Protein AF-A0AAV1CRD6-F1 (afdb_monomer_lite)

Radius of gyration: 42.44 Å; chains: 1; bounding box: 120×50×73 Å

pLDDT: mean 85.56, std 16.56, range [41.5, 97.88]

InterPro domains:
  IPR005633 Large ribosomal subunit protein uL23, N-terminal [PF03939] (14-65)
  IPR012677 Nucleotide-binding alpha-beta plait domain superfamily [G3DSA:3.30.70.330] (36-128)
  IPR012678 Ribosomal protein uL23/eL15/eS24 core domain superfamily [SSF54189] (73-128)
  IPR013025 Large ribosomal subunit protein uL23-like [PF00276] (74-127)
  IPR013025 Large ribosomal subunit protein uL23-like [PTHR11620] (9-128)

Structure (mmCIF, N/CA/C/O backbone):
data_AF-A0AAV1CRD6-F1
#
_entry.id   AF-A0AAV1CRD6-F1
#
loop_
_atom_site.group_PDB
_atom_site.id
_atom_site.type_symbol
_atom_site.label_atom_id
_atom_site.label_alt_id
_atom_site.label_comp_id
_atom_site.label_asym_id
_atom_site.label_entity_id
_atom_site.label_seq_id
_atom_site.pdbx_PDB_ins_code
_atom_site.Cartn_x
_atom_site.Cartn_y
_atom_site.Cartn_z
_atom_site.occupancy
_atom_site.B_iso_or_equiv
_atom_site.auth_seq_id
_atom_site.auth_comp_id
_atom_site.auth_asym_id
_atom_site.auth_atom_id
_atom_site.pdbx_PDB_model_num
ATOM 1 N N . MET A 1 1 ? -96.958 -8.040 43.466 1.00 48.34 1 MET A N 1
ATOM 2 C CA . MET A 1 1 ? -96.160 -9.265 43.237 1.00 48.34 1 MET A CA 1
ATOM 3 C C . MET A 1 1 ? -94.781 -9.037 43.828 1.00 48.34 1 MET A C 1
ATOM 5 O O . MET A 1 1 ? -94.093 -8.142 43.359 1.00 48.34 1 MET A O 1
ATOM 9 N N . SER A 1 2 ? -94.407 -9.793 44.860 1.00 41.50 2 SER A N 1
ATOM 10 C CA . SER A 1 2 ? -93.069 -9.744 45.471 1.00 41.50 2 SER A CA 1
ATOM 11 C C . SER A 1 2 ? -92.428 -11.131 45.339 1.00 41.50 2 SER A C 1
ATOM 13 O O . SER A 1 2 ? -93.121 -12.113 45.610 1.00 41.50 2 SER A O 1
ATOM 15 N N . PRO A 1 3 ? -91.165 -11.255 44.888 1.00 50.25 3 PRO A N 1
ATOM 16 C CA . PRO A 1 3 ? -90.551 -12.550 44.609 1.00 50.25 3 PRO A CA 1
ATOM 17 C C . PRO A 1 3 ? -90.023 -13.224 45.884 1.00 50.25 3 PRO A C 1
ATOM 19 O O . PRO A 1 3 ? -89.549 -12.566 46.812 1.00 50.25 3 PRO A O 1
ATOM 22 N N . ALA A 1 4 ? -90.108 -14.554 45.910 1.00 50.69 4 ALA A N 1
ATOM 23 C CA . ALA A 1 4 ? -89.629 -15.411 46.989 1.00 50.69 4 ALA A CA 1
ATOM 24 C C . ALA A 1 4 ? -88.092 -15.395 47.103 1.00 50.69 4 ALA A C 1
ATOM 26 O O . ALA A 1 4 ? -87.378 -15.423 46.099 1.00 50.69 4 ALA A O 1
ATOM 27 N N . LYS A 1 5 ? -87.585 -15.371 48.343 1.00 47.22 5 LYS A N 1
ATOM 28 C CA . LYS A 1 5 ? -86.158 -15.525 48.665 1.00 47.22 5 LYS A CA 1
ATOM 29 C C . LYS A 1 5 ? -85.729 -16.980 48.458 1.00 47.22 5 LYS A C 1
ATOM 31 O O . LYS A 1 5 ? -86.367 -17.890 48.974 1.00 47.22 5 LYS A O 1
ATOM 36 N N . VAL A 1 6 ? -84.632 -17.175 47.731 1.00 44.00 6 VAL A N 1
ATOM 37 C CA . VAL A 1 6 ? -83.962 -18.469 47.551 1.00 44.00 6 VAL A CA 1
ATOM 38 C C . VAL A 1 6 ? -82.859 -18.583 48.605 1.00 44.00 6 VAL A C 1
ATOM 40 O O . VAL A 1 6 ? -81.928 -17.777 48.607 1.00 44.00 6 VAL A O 1
ATOM 43 N N . ASP A 1 7 ? -82.969 -19.564 49.500 1.00 41.97 7 ASP A N 1
ATOM 44 C CA . ASP A 1 7 ? -81.975 -19.847 50.539 1.00 41.97 7 ASP A CA 1
ATOM 45 C C . ASP A 1 7 ? -80.698 -20.464 49.953 1.00 41.97 7 ASP A C 1
ATOM 47 O O . ASP A 1 7 ? -80.716 -21.469 49.240 1.00 41.97 7 ASP A O 1
ATOM 51 N N . SER A 1 8 ? -79.556 -19.861 50.280 1.00 48.97 8 SER A N 1
ATOM 52 C CA . SER A 1 8 ? -78.243 -20.215 49.747 1.00 48.97 8 SER A CA 1
ATOM 53 C C . SER A 1 8 ? -77.295 -20.729 50.836 1.00 48.97 8 SER A C 1
ATOM 55 O O . SER A 1 8 ? -76.445 -19.976 51.304 1.00 48.97 8 SER A O 1
ATOM 57 N N . THR A 1 9 ? -77.364 -22.008 51.220 1.00 50.22 9 THR A N 1
ATOM 58 C CA . THR A 1 9 ? -76.342 -22.623 52.103 1.00 50.22 9 THR A CA 1
ATOM 59 C C . THR A 1 9 ? -76.131 -24.127 51.854 1.00 50.22 9 THR A C 1
ATOM 61 O O . THR A 1 9 ? -76.358 -24.968 52.718 1.00 50.22 9 THR A O 1
ATOM 64 N N . LYS A 1 10 ? -75.589 -24.507 50.686 1.00 51.66 10 LYS A N 1
ATOM 65 C CA . LYS A 1 10 ? -75.014 -25.855 50.478 1.00 51.66 10 LYS A CA 1
ATOM 66 C C . LYS A 1 10 ? -73.499 -25.818 50.750 1.00 51.66 10 LYS A C 1
ATOM 68 O O . LYS A 1 10 ? -72.742 -25.253 49.958 1.00 51.66 10 LYS A O 1
ATOM 73 N N . LYS A 1 11 ? -73.046 -26.374 51.886 1.00 56.00 11 LYS A N 1
ATOM 74 C CA . LYS A 1 11 ? -71.610 -26.556 52.201 1.00 56.00 11 LYS A CA 1
ATOM 75 C C . LYS A 1 11 ? -70.965 -27.442 51.124 1.00 56.00 11 LYS A C 1
ATOM 77 O O .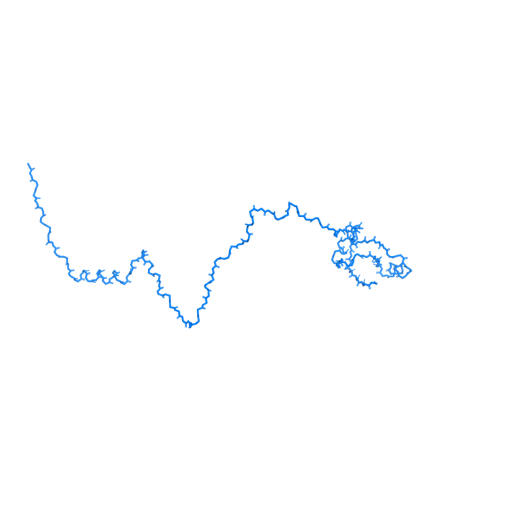 LYS A 1 11 ? -71.493 -28.498 50.800 1.00 56.00 11 LYS A O 1
ATOM 82 N N . ARG A 1 12 ? -69.844 -26.992 50.552 1.00 63.00 12 ARG A N 1
ATOM 83 C CA . ARG A 1 12 ? -69.087 -27.717 49.514 1.00 63.00 12 ARG A CA 1
ATOM 84 C C . ARG A 1 12 ? -68.351 -28.914 50.132 1.00 63.00 12 ARG A C 1
ATOM 86 O O . ARG A 1 12 ? -67.829 -28.788 51.237 1.00 63.00 12 ARG A O 1
ATOM 93 N N . ASP A 1 13 ? -68.276 -30.037 49.414 1.00 75.56 13 ASP A N 1
ATOM 94 C CA . ASP A 1 13 ? -67.646 -31.266 49.914 1.00 75.56 13 ASP A CA 1
ATOM 95 C C . ASP A 1 13 ? -66.161 -31.061 50.275 1.00 75.56 13 ASP A C 1
ATOM 97 O O . ASP A 1 13 ? -65.371 -30.610 49.431 1.00 75.56 13 ASP A O 1
ATOM 101 N N . PRO A 1 14 ? -65.727 -31.443 51.492 1.00 75.44 14 PRO A N 1
ATOM 102 C CA . PRO A 1 14 ? -64.379 -31.159 51.988 1.00 75.44 14 PRO A CA 1
ATOM 103 C C . PRO A 1 14 ? -63.287 -31.861 51.169 1.00 75.44 14 PRO A C 1
ATOM 105 O O . PRO A 1 14 ? -62.212 -31.301 50.960 1.00 75.44 14 PRO A O 1
ATOM 108 N N . LYS A 1 15 ? -63.577 -33.049 50.622 1.00 80.06 15 LYS A N 1
ATOM 109 C CA . LYS A 1 15 ? -62.653 -33.802 49.760 1.00 80.06 15 LYS A CA 1
ATOM 110 C C . LYS A 1 15 ? -62.404 -33.093 48.425 1.00 80.06 15 LYS A C 1
ATOM 112 O O . LYS A 1 15 ? -61.259 -32.948 48.005 1.00 80.06 15 LYS A O 1
ATOM 117 N N . SER A 1 16 ? -63.463 -32.560 47.808 1.00 78.19 16 SER A N 1
ATOM 118 C CA . SER A 1 16 ? -63.352 -31.737 46.596 1.00 78.19 16 SER A CA 1
ATO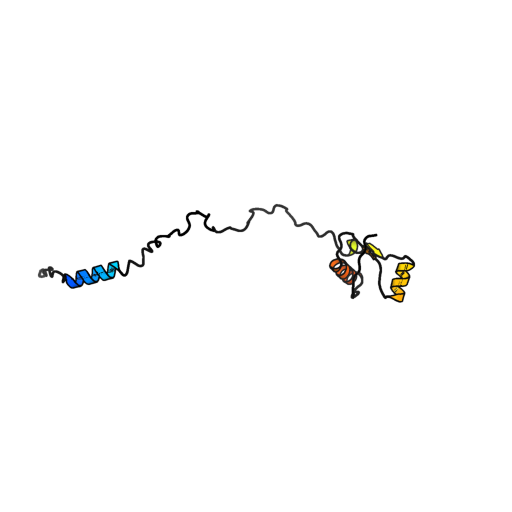M 119 C C . SER A 1 16 ? -62.514 -30.485 46.853 1.00 78.19 16 SER A C 1
ATOM 121 O O . SER A 1 16 ? -61.729 -30.073 45.998 1.00 78.19 16 SER A O 1
ATOM 123 N N . GLN A 1 17 ? -62.672 -29.881 48.029 1.00 78.12 17 GLN A N 1
ATOM 124 C CA . GLN A 1 17 ? -61.933 -28.688 48.411 1.00 78.12 17 GLN A CA 1
ATOM 125 C C . GLN A 1 17 ? -60.447 -28.988 48.662 1.00 78.12 17 GLN A C 1
ATOM 127 O O . GLN A 1 17 ? -59.606 -28.224 48.192 1.00 78.12 17 GLN A O 1
ATOM 132 N N . ALA A 1 18 ? -60.125 -30.122 49.293 1.00 79.50 18 ALA A N 1
ATOM 133 C CA . ALA A 1 18 ? -58.755 -30.588 49.522 1.00 79.50 18 ALA A CA 1
ATOM 134 C C . ALA A 1 18 ? -58.013 -30.947 48.220 1.00 79.50 18 ALA A C 1
ATOM 136 O O . ALA A 1 18 ? -56.851 -30.590 48.032 1.00 79.50 18 ALA A O 1
ATOM 137 N N . GLU A 1 19 ? -58.680 -31.609 47.274 1.00 81.94 19 GLU A N 1
ATOM 138 C CA . GLU A 1 19 ? -58.073 -31.918 45.974 1.00 81.94 19 GLU A CA 1
ATOM 139 C C . GLU A 1 19 ? -57.844 -30.657 45.131 1.00 81.94 19 GLU A C 1
ATOM 141 O O . GLU A 1 19 ? -56.835 -30.549 44.429 1.00 81.94 19 GLU A O 1
ATOM 146 N N . LYS A 1 20 ? -58.750 -29.674 45.220 1.00 75.25 20 LYS A N 1
ATOM 147 C CA . LYS A 1 20 ? -58.600 -28.371 44.556 1.00 75.25 20 LYS A CA 1
ATOM 148 C C . LYS A 1 20 ? -57.440 -27.566 45.142 1.00 75.25 20 LYS A C 1
ATOM 150 O O . LYS A 1 20 ? -56.669 -26.991 44.374 1.00 75.25 20 LYS A O 1
ATOM 155 N N . THR A 1 21 ? -57.260 -27.557 46.464 1.00 74.31 21 THR A N 1
ATOM 156 C CA . THR A 1 21 ? -56.118 -26.883 47.105 1.00 74.31 21 THR A CA 1
ATOM 157 C C . THR A 1 21 ? -54.796 -27.595 46.822 1.00 74.31 21 THR A C 1
ATOM 159 O O . THR A 1 21 ? -53.819 -26.930 46.484 1.00 74.31 21 THR A O 1
ATOM 162 N N . ALA A 1 22 ? -54.754 -28.932 46.852 1.00 77.38 22 ALA A N 1
ATOM 163 C CA . ALA A 1 22 ? -53.555 -29.701 46.509 1.00 77.38 22 ALA A CA 1
ATOM 164 C C . ALA A 1 22 ? -53.115 -29.476 45.053 1.00 77.38 22 ALA A C 1
ATOM 166 O O . ALA A 1 22 ? -51.930 -29.259 44.785 1.00 77.38 22 ALA A O 1
ATOM 167 N N . LYS A 1 23 ? -54.069 -29.463 44.112 1.00 73.56 23 LYS A N 1
ATOM 168 C CA . LYS A 1 23 ? -53.801 -29.130 42.707 1.00 73.56 23 LYS A CA 1
ATOM 169 C C . LYS A 1 23 ? -53.271 -27.701 42.573 1.00 73.56 23 LYS A C 1
ATOM 171 O O . LYS A 1 23 ? -52.248 -27.526 41.926 1.00 73.56 23 LYS A O 1
ATOM 176 N N . ALA A 1 24 ? -53.866 -26.725 43.263 1.00 68.56 24 ALA A N 1
ATOM 177 C CA . ALA A 1 24 ? -53.426 -25.326 43.232 1.00 68.56 24 ALA A CA 1
ATOM 178 C C . ALA A 1 24 ? -52.010 -25.093 43.804 1.00 68.56 24 ALA A C 1
ATOM 180 O O . ALA A 1 24 ? -51.281 -24.236 43.305 1.00 68.56 24 ALA A O 1
ATOM 181 N N . ILE A 1 25 ? -51.595 -25.861 44.819 1.00 69.50 25 ILE A N 1
ATOM 182 C CA . ILE A 1 25 ? -50.233 -25.799 45.384 1.00 69.50 25 ILE A CA 1
ATOM 183 C C . ILE A 1 25 ? -49.208 -26.392 44.406 1.00 69.50 25 ILE A C 1
ATOM 185 O O . ILE A 1 25 ? -48.116 -25.847 44.242 1.00 69.50 25 ILE A O 1
ATOM 189 N N . LYS A 1 26 ? -49.558 -27.501 43.742 1.00 67.06 26 LYS A N 1
ATOM 190 C CA . LYS A 1 26 ? -48.670 -28.231 42.823 1.00 67.06 26 LYS A CA 1
ATOM 191 C C . LYS A 1 26 ? -48.539 -27.537 41.465 1.00 67.06 26 LYS A C 1
ATOM 193 O O . LYS A 1 26 ? -47.454 -27.508 40.894 1.00 67.06 26 LYS A O 1
ATOM 198 N N . SER A 1 27 ? -49.621 -26.937 40.972 1.00 60.19 27 SER A N 1
ATOM 199 C CA . SER A 1 27 ? -49.689 -26.227 39.690 1.00 60.19 27 SER A CA 1
ATOM 200 C C . SER A 1 27 ? -49.348 -24.738 39.812 1.00 60.19 27 SER A C 1
ATOM 202 O O . SER A 1 27 ? -49.937 -23.935 39.092 1.00 60.19 27 SER A O 1
ATOM 204 N N . GLY A 1 28 ? -48.479 -24.375 40.767 1.00 56.97 28 GLY A N 1
ATOM 205 C CA . GLY A 1 28 ? -48.230 -23.008 41.233 1.00 56.97 28 GLY A CA 1
ATOM 206 C C . GLY A 1 28 ? -48.460 -21.914 40.184 1.00 56.97 28 GLY A C 1
ATOM 207 O O . GLY A 1 28 ? -47.917 -21.984 39.086 1.00 56.97 28 GLY A O 1
ATOM 208 N N . SER A 1 29 ? -49.283 -20.922 40.548 1.00 50.94 29 SER A N 1
ATOM 209 C CA . SER A 1 29 ? -49.704 -19.775 39.728 1.00 50.94 29 SER A CA 1
ATOM 210 C C . SER A 1 29 ? -48.676 -19.368 38.662 1.00 50.94 29 SER A C 1
ATOM 212 O O . SER A 1 29 ? -47.601 -18.855 38.981 1.00 50.94 29 SER A O 1
ATOM 214 N N . ALA A 1 30 ? -49.040 -19.566 37.390 1.00 55.75 30 ALA A N 1
ATOM 215 C CA . ALA A 1 30 ? -48.226 -19.245 36.215 1.00 55.75 30 ALA A CA 1
ATOM 216 C C . ALA A 1 30 ? -47.806 -17.761 36.140 1.00 55.75 30 ALA A C 1
ATOM 218 O O . ALA A 1 30 ? -46.866 -17.410 35.425 1.00 55.75 30 ALA A O 1
ATOM 219 N N . THR A 1 31 ? -48.482 -16.891 36.892 1.00 55.16 31 THR A N 1
ATOM 220 C CA . THR A 1 31 ? -48.282 -15.438 36.877 1.00 55.16 31 THR A CA 1
ATOM 221 C C . THR A 1 31 ? -47.183 -14.987 37.836 1.00 55.16 31 THR A C 1
ATOM 223 O O . THR A 1 31 ? -46.468 -14.027 37.553 1.00 55.16 31 THR A O 1
ATOM 226 N N . PHE A 1 32 ? -46.956 -15.719 38.928 1.00 53.06 32 PHE A N 1
ATOM 227 C CA . PHE A 1 32 ? -45.790 -15.512 39.775 1.00 53.06 32 PHE A CA 1
ATOM 228 C C . PHE A 1 32 ? -44.755 -16.553 39.402 1.00 53.06 32 PHE A C 1
ATOM 230 O O . PHE A 1 32 ? -44.620 -17.585 40.058 1.00 53.06 32 PHE A O 1
ATOM 237 N N . LYS A 1 33 ? -43.963 -16.246 38.370 1.00 56.53 33 LYS A N 1
ATOM 238 C CA . LYS A 1 33 ? -42.627 -16.827 38.242 1.00 56.53 33 LYS A CA 1
ATOM 239 C C . LYS A 1 33 ? -41.884 -16.497 39.537 1.00 56.53 33 LYS A C 1
ATOM 241 O O . LYS A 1 33 ? -41.187 -15.485 39.605 1.00 56.53 33 LYS A O 1
ATOM 246 N N . LYS A 1 34 ? -42.034 -17.317 40.586 1.00 55.34 34 LYS A N 1
ATOM 247 C CA . LYS A 1 34 ? -41.082 -17.352 41.690 1.00 55.34 34 LYS A CA 1
ATOM 248 C C . LYS A 1 34 ? -39.770 -17.586 40.974 1.00 55.34 34 LYS A C 1
ATOM 250 O O . LYS A 1 34 ? -39.572 -18.671 40.435 1.00 55.34 34 LYS A O 1
ATOM 255 N N . LYS A 1 35 ? -38.943 -16.540 40.831 1.00 61.53 35 LYS A N 1
ATOM 256 C CA . LYS A 1 35 ? -37.591 -16.682 40.291 1.00 61.53 35 LYS A CA 1
ATOM 257 C C . LYS A 1 35 ? -37.018 -17.862 41.058 1.00 61.53 35 LYS A C 1
ATOM 259 O O . LYS A 1 35 ? -36.874 -17.749 42.275 1.00 61.53 35 LYS A O 1
ATOM 264 N N . GLY A 1 36 ? -36.834 -19.001 40.382 1.00 67.94 36 GLY A N 1
ATOM 265 C CA . GLY A 1 36 ? -36.394 -20.224 41.040 1.00 67.94 36 GLY A CA 1
ATOM 266 C C . GLY A 1 36 ? -35.191 -19.885 41.910 1.00 67.94 36 GLY A C 1
ATOM 267 O O . GLY A 1 36 ? -34.372 -19.048 41.510 1.00 67.94 36 GLY A O 1
ATOM 268 N N . LYS A 1 37 ? -35.135 -20.439 43.126 1.00 74.31 37 LYS A N 1
ATOM 269 C CA . LYS A 1 37 ? -34.065 -20.138 44.081 1.00 74.31 37 LYS A CA 1
ATOM 270 C C . LYS A 1 37 ? -32.728 -20.320 43.354 1.00 74.31 37 LYS A C 1
ATOM 272 O O . LYS A 1 37 ? -32.409 -21.422 42.920 1.00 74.31 37 LYS A O 1
ATOM 277 N N . LYS A 1 38 ? -31.982 -19.231 43.137 1.00 78.44 38 LYS A N 1
ATOM 278 C CA . LYS A 1 38 ? -30.713 -19.286 42.401 1.00 78.44 38 LYS A CA 1
ATOM 279 C C . LYS A 1 38 ? -29.660 -19.891 43.321 1.00 78.44 38 LYS A C 1
ATOM 281 O O . LYS A 1 38 ? -29.109 -19.192 44.165 1.00 78.44 38 LYS A O 1
ATOM 286 N N . ILE A 1 39 ? -29.424 -21.193 43.183 1.00 85.25 39 ILE A N 1
ATOM 287 C CA . ILE A 1 39 ? -28.426 -21.917 43.972 1.00 85.25 39 ILE A CA 1
ATOM 288 C C . ILE A 1 39 ? -27.034 -21.524 43.471 1.00 85.25 39 ILE A C 1
ATOM 290 O O . ILE A 1 39 ? -26.745 -21.584 42.275 1.00 85.25 39 ILE A O 1
ATOM 294 N N . ARG A 1 40 ? -26.165 -21.098 44.389 1.00 87.62 40 ARG A N 1
ATOM 295 C CA . ARG A 1 40 ? -24.761 -20.806 44.104 1.00 87.62 40 ARG A CA 1
ATOM 296 C C . ARG A 1 40 ? -23.936 -22.044 44.455 1.00 87.62 40 ARG A C 1
ATOM 298 O O . ARG A 1 40 ? -23.842 -22.398 45.618 1.00 87.62 40 ARG A O 1
ATOM 305 N N . THR A 1 41 ? -23.367 -22.703 43.450 1.00 91.56 41 THR A N 1
ATOM 306 C CA . THR A 1 41 ? -22.604 -23.955 43.625 1.00 91.56 41 THR A CA 1
ATOM 307 C C . THR A 1 41 ? -21.117 -23.743 43.919 1.00 91.56 41 THR A C 1
ATOM 309 O O . THR A 1 41 ? -20.444 -24.666 44.356 1.00 91.56 41 THR A O 1
ATOM 312 N N . LYS A 1 42 ? -20.588 -22.535 43.681 1.00 92.06 42 LYS A N 1
ATOM 313 C CA . LYS A 1 42 ? -19.191 -22.161 43.951 1.00 92.06 42 LYS A CA 1
ATOM 314 C C . LYS A 1 42 ? -19.106 -21.238 45.161 1.00 92.06 42 LYS A C 1
ATOM 316 O O . LYS A 1 42 ? -19.928 -20.332 45.284 1.00 92.06 42 LYS A O 1
ATOM 321 N N . VAL A 1 43 ? -18.057 -21.407 45.965 1.00 93.69 43 VAL 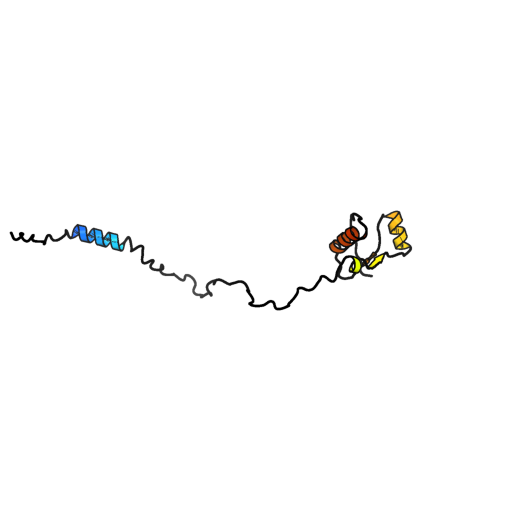A N 1
ATOM 322 C CA . VAL A 1 43 ? -17.744 -20.529 47.107 1.00 93.69 43 VAL A CA 1
ATOM 323 C C . VAL A 1 43 ? -17.316 -19.132 46.631 1.00 93.69 43 VAL A C 1
ATOM 325 O O . VAL A 1 43 ? -17.593 -18.131 47.281 1.00 93.69 43 VAL A O 1
ATOM 328 N N . THR A 1 44 ? -16.705 -19.038 45.445 1.00 94.62 44 THR A N 1
ATOM 329 C CA . THR A 1 44 ? -16.255 -17.768 44.865 1.00 94.62 44 THR A CA 1
ATOM 330 C C . THR A 1 44 ? -17.373 -17.030 44.120 1.00 94.62 44 THR A C 1
ATOM 332 O O . THR A 1 44 ? -18.096 -17.568 43.265 1.00 94.62 44 THR A O 1
ATOM 335 N N . PHE A 1 45 ? -17.522 -15.740 44.419 1.00 94.19 45 PHE A N 1
ATOM 336 C CA . PHE A 1 45 ? -18.434 -14.851 43.707 1.00 94.19 45 PHE A CA 1
ATOM 337 C C . PHE A 1 45 ? -17.755 -14.280 42.454 1.00 94.19 45 PHE A C 1
ATOM 339 O O . PHE A 1 45 ? -16.649 -13.756 42.516 1.00 94.19 45 PHE A O 1
ATOM 346 N N . HIS A 1 46 ? -18.427 -14.365 41.304 1.00 93.94 46 HIS A N 1
ATOM 347 C CA . HIS A 1 46 ? -17.958 -13.766 40.054 1.00 93.94 46 HIS A CA 1
ATOM 348 C C . HIS A 1 46 ? -18.962 -12.724 39.589 1.00 93.94 46 HIS A C 1
ATOM 350 O O . HIS A 1 46 ? -20.172 -12.962 39.648 1.00 93.94 46 HIS A O 1
ATOM 356 N N . ARG A 1 47 ? -18.459 -11.603 39.062 1.00 92.62 47 ARG A N 1
ATOM 357 C CA . ARG A 1 47 ? -19.313 -10.575 38.468 1.00 92.62 47 ARG A CA 1
ATOM 358 C C . ARG A 1 47 ? -20.160 -11.201 37.348 1.00 92.62 47 ARG A C 1
ATOM 360 O O . ARG A 1 47 ? -19.585 -11.814 36.443 1.00 92.62 47 ARG A O 1
ATOM 367 N N . PRO A 1 48 ? -21.499 -11.063 37.376 1.00 93.12 48 PRO A N 1
ATOM 368 C CA . PRO A 1 48 ? -22.336 -11.569 36.299 1.00 93.12 48 PRO A CA 1
ATOM 369 C C . PRO A 1 48 ? -21.976 -10.862 34.992 1.00 93.12 48 PRO A C 1
ATOM 371 O O . PRO A 1 48 ? -21.622 -9.681 34.981 1.00 93.12 48 PRO A O 1
ATOM 374 N N . LYS A 1 49 ? -22.068 -11.585 33.875 1.00 95.81 49 LYS A N 1
ATOM 375 C CA . LYS A 1 49 ? -21.926 -10.968 32.557 1.00 95.81 49 LYS A CA 1
ATOM 376 C C . LYS A 1 49 ? -23.108 -10.026 32.349 1.00 95.81 49 LYS A C 1
ATOM 378 O O . LYS A 1 49 ? -24.259 -10.449 32.404 1.00 95.81 49 LYS A O 1
ATOM 383 N N . THR A 1 50 ? -22.808 -8.754 32.150 1.00 95.94 50 THR A N 1
ATOM 384 C CA . THR A 1 50 ? -23.783 -7.711 31.842 1.00 95.94 50 THR A CA 1
ATOM 385 C C . THR A 1 50 ? -23.730 -7.375 30.356 1.00 95.94 50 THR A C 1
ATOM 387 O O . THR A 1 50 ? -22.730 -7.648 29.685 1.00 95.94 50 THR A O 1
ATOM 390 N N . LEU A 1 51 ? -24.803 -6.774 29.837 1.00 96.25 51 LEU A N 1
ATOM 391 C CA . LEU A 1 51 ? -24.805 -6.207 28.492 1.00 96.25 51 LEU A CA 1
ATOM 392 C C . LEU A 1 51 ? -23.760 -5.085 28.417 1.00 96.25 51 LEU A C 1
ATOM 394 O O . LEU A 1 51 ? -23.815 -4.130 29.193 1.00 96.25 51 LEU A O 1
ATOM 398 N N . LYS A 1 52 ? -22.829 -5.190 27.470 1.00 96.19 52 LYS A N 1
ATOM 399 C CA . LYS A 1 52 ? -21.918 -4.105 27.103 1.00 96.19 52 LYS A CA 1
ATOM 400 C C . LYS A 1 52 ? -22.446 -3.483 25.818 1.00 96.19 52 LYS A C 1
ATOM 402 O O . LYS A 1 52 ? -22.596 -4.191 24.831 1.00 96.19 52 LYS A O 1
ATOM 407 N N . LYS A 1 53 ? -22.772 -2.192 25.857 1.00 96.12 53 LYS A N 1
ATOM 408 C CA . LYS A 1 53 ? -23.176 -1.438 24.666 1.00 96.12 53 LYS A CA 1
ATOM 409 C C . LYS A 1 53 ? -21.932 -0.990 23.903 1.00 96.12 53 LYS A C 1
ATOM 411 O O . LYS A 1 53 ? -20.911 -0.691 24.528 1.00 96.12 53 LYS A O 1
ATOM 416 N N . ASP A 1 54 ? -22.045 -0.905 22.586 1.00 96.94 54 ASP A N 1
ATOM 417 C CA . ASP A 1 54 ? -20.997 -0.325 21.751 1.00 96.94 54 ASP A CA 1
ATOM 418 C C . ASP A 1 54 ? -20.884 1.188 21.978 1.00 96.94 54 ASP A C 1
ATOM 420 O O . ASP A 1 54 ? -21.807 1.850 22.466 1.00 96.94 54 ASP A O 1
ATOM 424 N N . ARG A 1 55 ? -19.715 1.752 21.657 1.00 95.88 55 ARG A N 1
ATOM 425 C CA . ARG A 1 55 ? -19.473 3.192 21.793 1.00 95.88 55 ARG A CA 1
ATOM 426 C C . ARG A 1 55 ? -20.234 3.950 20.704 1.00 95.88 55 ARG A C 1
ATOM 428 O O . ARG A 1 55 ? -19.848 3.881 19.545 1.00 95.88 55 ARG A O 1
ATOM 435 N N . ASN A 1 56 ? -21.242 4.728 21.096 1.00 93.75 56 ASN A N 1
ATOM 436 C CA . ASN A 1 56 ? -21.962 5.652 20.217 1.00 93.75 56 ASN A CA 1
ATOM 437 C C . ASN A 1 56 ? -21.693 7.111 20.651 1.00 93.75 56 ASN A C 1
ATOM 439 O O . ASN A 1 56 ? -22.363 7.601 21.566 1.00 93.75 56 ASN A O 1
ATOM 443 N N . PRO A 1 57 ? -20.658 7.783 20.111 1.00 95.81 57 PRO A N 1
ATOM 444 C CA . PRO A 1 57 ? -20.337 9.157 20.486 1.00 95.81 57 PRO A CA 1
ATOM 445 C C . PRO A 1 57 ? -21.386 10.139 19.943 1.00 95.81 57 PRO A C 1
ATOM 447 O O . PRO A 1 57 ? -21.875 9.981 18.831 1.00 95.81 57 PRO A O 1
ATOM 450 N N . LYS A 1 58 ? -21.699 11.196 20.703 1.00 97.12 58 LYS A N 1
ATOM 451 C CA . LYS A 1 58 ? -22.684 12.216 20.292 1.00 97.12 58 LYS A CA 1
ATOM 452 C C . LYS A 1 58 ? -22.194 13.101 19.136 1.00 97.12 58 LYS A C 1
ATOM 454 O O . LYS A 1 58 ? -23.003 13.681 18.423 1.00 97.12 58 LYS A O 1
ATOM 459 N N . TYR A 1 59 ? -20.880 13.218 18.972 1.00 95.38 59 TYR A N 1
ATOM 460 C CA . TYR A 1 59 ? -20.229 14.002 17.928 1.00 95.38 59 TYR A CA 1
ATOM 461 C C . TYR A 1 59 ? -18.964 13.276 17.440 1.00 95.38 59 TYR A C 1
ATOM 463 O O . TYR A 1 59 ? -18.335 12.548 18.221 1.00 95.38 59 TYR A O 1
ATOM 471 N N . PRO A 1 60 ? -18.566 13.446 16.167 1.00 94.94 60 PRO A N 1
ATOM 472 C CA . PRO A 1 60 ? -17.314 12.894 15.668 1.00 94.94 60 PRO A CA 1
ATOM 473 C C . PRO A 1 60 ? -16.119 13.641 16.282 1.00 94.94 60 PRO A C 1
ATOM 475 O O . PRO A 1 60 ? -16.147 14.857 16.441 1.00 94.94 60 PRO A O 1
ATOM 478 N N . ARG A 1 61 ? -15.044 12.919 16.630 1.00 94.56 61 ARG A N 1
ATOM 479 C CA . ARG A 1 61 ? -13.820 13.532 17.198 1.00 94.56 61 ARG A CA 1
ATOM 480 C C . ARG A 1 61 ? -13.010 14.340 16.184 1.00 94.56 61 ARG A C 1
ATOM 482 O O . ARG A 1 61 ? -12.204 15.170 16.579 1.00 94.56 61 ARG A O 1
ATOM 489 N N . ILE A 1 62 ? -13.175 14.037 14.902 1.00 95.56 62 ILE A N 1
ATOM 490 C CA . ILE A 1 62 ? -12.515 14.705 13.784 1.00 95.56 62 ILE A CA 1
ATOM 491 C C . ILE A 1 62 ? -13.610 14.991 12.762 1.00 95.56 62 ILE A C 1
ATOM 493 O O . ILE A 1 62 ? -14.445 14.122 12.515 1.00 95.56 62 ILE A O 1
ATOM 497 N N . SER A 1 63 ? -13.616 16.195 12.194 1.00 94.50 63 SER A N 1
ATOM 498 C CA . SER A 1 63 ? -14.633 16.631 11.231 1.00 94.50 63 SER A CA 1
ATOM 499 C C . SER A 1 63 ? -14.620 15.810 9.939 1.00 94.50 63 SER A C 1
ATOM 501 O O . SER A 1 63 ? -15.681 15.459 9.435 1.00 94.50 63 SER A O 1
ATOM 503 N N . ALA A 1 64 ? -13.433 15.469 9.427 1.00 94.38 64 ALA A N 1
ATOM 504 C CA . ALA A 1 64 ? -13.260 14.693 8.204 1.00 94.38 64 ALA A CA 1
ATOM 505 C C . ALA A 1 64 ? -12.177 13.608 8.359 1.00 94.38 64 ALA A C 1
ATOM 507 O O . ALA A 1 64 ? -11.167 13.832 9.034 1.00 94.38 64 ALA A O 1
ATOM 508 N N . PRO A 1 65 ? -12.346 12.432 7.728 1.00 94.19 65 PRO A N 1
ATOM 509 C CA . PRO A 1 65 ? -11.316 11.402 7.724 1.00 94.19 65 PRO A CA 1
ATOM 510 C C . PRO A 1 65 ? -10.096 11.841 6.891 1.00 94.19 65 PRO A C 1
ATOM 512 O O . PRO A 1 65 ? -10.252 12.497 5.859 1.00 94.19 65 PRO A O 1
ATOM 515 N N . PRO A 1 66 ? -8.866 11.471 7.294 1.00 94.50 66 PRO A N 1
ATOM 516 C CA . PRO A 1 66 ? -7.673 11.798 6.527 1.00 94.50 66 PRO A CA 1
ATOM 517 C C . PRO A 1 66 ? -7.612 10.992 5.225 1.00 94.50 66 PRO A C 1
ATOM 519 O O . PRO A 1 66 ? -7.942 9.805 5.190 1.00 94.50 66 PRO A O 1
ATOM 522 N N . ARG A 1 67 ? -7.110 11.621 4.158 1.00 92.44 67 ARG A N 1
ATOM 523 C CA . ARG A 1 67 ? -6.830 10.933 2.891 1.00 92.44 67 ARG A CA 1
ATOM 524 C C . ARG A 1 67 ? -5.650 9.970 3.024 1.00 92.44 67 ARG A C 1
ATOM 526 O O . ARG A 1 67 ? -4.697 10.241 3.762 1.00 92.44 67 ARG A O 1
ATOM 533 N N . ASN A 1 68 ? -5.677 8.877 2.262 1.00 89.12 68 ASN A N 1
ATOM 534 C CA . ASN A 1 68 ? -4.501 8.023 2.130 1.00 89.12 68 ASN A CA 1
ATOM 535 C C . ASN A 1 68 ? -3.395 8.804 1.404 1.00 89.12 68 ASN A C 1
ATOM 537 O O . ASN A 1 68 ? -3.605 9.299 0.302 1.00 89.12 68 ASN A O 1
ATOM 541 N N . LYS A 1 69 ? -2.231 8.927 2.047 1.00 89.81 69 LYS A N 1
ATOM 542 C CA . LYS A 1 69 ? -1.054 9.594 1.474 1.00 89.81 69 LYS A CA 1
ATOM 543 C C . LYS A 1 69 ? -0.195 8.650 0.627 1.00 89.81 69 LYS A C 1
ATOM 545 O O . LYS A 1 69 ? 0.605 9.123 -0.151 1.00 89.81 69 LYS A O 1
ATOM 550 N N . LEU A 1 70 ? -0.326 7.333 0.794 1.00 92.75 70 LEU A N 1
ATOM 551 C CA . LEU A 1 70 ? 0.414 6.346 0.002 1.00 92.75 70 LEU A CA 1
ATOM 552 C C . LEU A 1 70 ? -0.419 5.944 -1.216 1.00 92.75 70 LEU A C 1
ATOM 554 O O . LEU A 1 70 ? -1.103 4.916 -1.183 1.00 92.75 70 LEU A O 1
ATOM 558 N N . ASP A 1 71 ? -0.388 6.790 -2.239 1.00 92.81 71 ASP A N 1
ATOM 559 C CA . ASP A 1 71 ? -0.954 6.527 -3.560 1.00 92.81 71 ASP A CA 1
ATOM 560 C C . ASP A 1 71 ? 0.080 5.863 -4.490 1.00 92.81 71 ASP A C 1
ATOM 562 O O . ASP A 1 71 ? 1.205 5.552 -4.090 1.00 92.81 71 ASP A O 1
ATOM 566 N N . GLN A 1 72 ? -0.320 5.575 -5.727 1.00 93.31 72 GLN A N 1
ATOM 567 C CA . GLN A 1 72 ? 0.486 4.835 -6.699 1.00 93.31 72 GLN A CA 1
ATOM 568 C C . GLN A 1 72 ? 1.780 5.582 -7.048 1.00 93.31 72 GLN A C 1
ATOM 570 O O . GLN A 1 72 ? 2.839 4.956 -7.119 1.00 93.31 72 GLN A O 1
ATOM 575 N N . TYR A 1 73 ? 1.697 6.908 -7.184 1.00 94.38 73 TYR A N 1
ATOM 576 C CA . TYR A 1 73 ? 2.827 7.791 -7.474 1.00 94.38 73 TYR A CA 1
ATOM 577 C C . TYR A 1 73 ? 3.823 7.849 -6.316 1.00 94.38 73 TYR A C 1
ATOM 579 O O . TYR A 1 73 ? 5.032 7.859 -6.524 1.00 94.38 73 TYR A O 1
ATOM 587 N N . GLN A 1 74 ? 3.337 7.851 -5.073 1.00 95.31 74 GLN A N 1
ATOM 588 C CA . GLN A 1 74 ? 4.221 7.839 -3.916 1.00 95.31 74 GLN A CA 1
ATOM 589 C C . GLN A 1 74 ? 4.835 6.453 -3.671 1.00 95.31 74 GLN A C 1
ATOM 591 O O . GLN A 1 74 ? 5.956 6.359 -3.164 1.00 95.31 74 GLN A O 1
ATOM 596 N N . ILE A 1 75 ? 4.129 5.375 -4.034 1.00 96.62 75 ILE A N 1
ATOM 597 C CA . ILE A 1 75 ? 4.643 4.002 -3.953 1.00 96.62 75 ILE A CA 1
ATOM 598 C C . ILE A 1 75 ? 5.768 3.773 -4.970 1.00 96.62 75 ILE A C 1
ATOM 600 O O . ILE A 1 75 ? 6.827 3.281 -4.577 1.00 96.62 75 ILE A O 1
ATOM 604 N N . LEU A 1 76 ? 5.549 4.097 -6.249 1.00 96.31 76 LEU A N 1
ATOM 605 C CA . LEU A 1 76 ? 6.523 3.924 -7.331 1.00 96.31 76 LEU A CA 1
ATOM 606 C C . LEU A 1 76 ? 7.225 5.250 -7.623 1.00 96.31 76 LEU A C 1
ATOM 608 O O . LEU A 1 76 ? 6.687 6.085 -8.339 1.00 96.31 76 LEU A O 1
ATOM 612 N N . LYS A 1 77 ? 8.439 5.435 -7.091 1.00 95.62 77 LYS A N 1
ATOM 613 C CA . LYS A 1 77 ? 9.147 6.719 -7.202 1.00 95.62 77 LYS A CA 1
ATOM 614 C C . LYS A 1 77 ? 9.785 6.899 -8.574 1.00 95.62 77 LYS A C 1
ATOM 616 O O . LYS A 1 77 ? 9.505 7.873 -9.259 1.00 95.62 77 LYS A O 1
ATOM 621 N N . TYR A 1 78 ? 10.661 5.976 -8.963 1.00 96.00 78 TYR A N 1
ATOM 622 C CA . TYR A 1 78 ? 11.326 6.003 -10.267 1.00 96.00 78 TYR A CA 1
ATOM 623 C C . TYR A 1 78 ? 11.888 4.620 -10.635 1.00 96.00 78 TYR A C 1
ATOM 625 O O . TYR A 1 78 ? 12.175 3.813 -9.741 1.00 96.00 78 TYR A O 1
ATOM 633 N N . PRO A 1 79 ? 12.035 4.312 -11.936 1.00 96.25 79 PRO A N 1
ATOM 634 C CA . PRO A 1 79 ? 12.726 3.110 -12.390 1.00 96.25 79 PRO A CA 1
ATOM 635 C C . PRO A 1 79 ? 14.231 3.225 -12.133 1.00 96.25 79 PRO A C 1
ATOM 637 O O . PRO A 1 79 ? 14.820 4.295 -12.269 1.00 96.25 79 PRO A O 1
ATOM 640 N N . LEU A 1 80 ? 14.869 2.116 -11.767 1.00 96.81 80 LEU A N 1
ATOM 641 C CA . LEU A 1 80 ? 16.316 2.070 -11.597 1.00 96.81 80 LEU A CA 1
ATOM 642 C C . LEU A 1 80 ? 16.974 1.745 -12.942 1.00 96.81 80 LEU A C 1
ATOM 644 O O . LEU A 1 80 ? 16.732 0.680 -13.500 1.00 96.81 80 LEU A O 1
ATOM 648 N N . THR A 1 81 ? 17.822 2.644 -13.434 1.00 96.62 81 THR A N 1
ATOM 649 C CA . THR A 1 81 ? 18.436 2.578 -14.773 1.00 96.62 81 THR A CA 1
ATOM 650 C C . THR A 1 81 ? 19.917 2.178 -14.745 1.00 96.62 81 THR A C 1
ATOM 652 O O . THR A 1 81 ? 20.698 2.587 -15.597 1.00 96.62 81 THR A O 1
ATOM 655 N N . THR A 1 82 ? 20.344 1.390 -13.752 1.00 97.38 82 THR A N 1
ATOM 656 C CA . THR A 1 82 ? 21.727 0.883 -13.678 1.00 97.38 82 THR A CA 1
ATOM 657 C C . THR A 1 82 ? 21.953 -0.254 -14.675 1.00 97.38 82 THR A C 1
ATOM 659 O O . THR A 1 82 ? 21.014 -0.973 -14.999 1.00 97.38 82 THR A O 1
ATOM 662 N N . GLU A 1 83 ? 23.197 -0.505 -15.089 1.00 96.69 83 GLU A N 1
ATOM 663 C CA . GLU A 1 83 ? 23.544 -1.606 -16.014 1.00 96.69 83 GLU A CA 1
ATOM 664 C C . GLU A 1 83 ? 22.983 -2.961 -15.555 1.00 96.69 83 GLU A C 1
ATOM 666 O O . GLU A 1 83 ? 22.374 -3.705 -16.319 1.00 96.69 83 GLU A O 1
ATOM 671 N N . SER A 1 84 ? 23.093 -3.246 -14.257 1.00 95.81 84 SER A N 1
ATOM 672 C CA . SER A 1 84 ? 22.537 -4.456 -13.645 1.00 95.81 84 SER A CA 1
ATOM 673 C C . SER A 1 84 ? 21.006 -4.525 -13.684 1.00 95.81 84 SER A C 1
ATOM 675 O O . SER A 1 84 ? 20.441 -5.620 -13.684 1.00 95.81 84 SER A O 1
ATOM 677 N N . ALA A 1 85 ? 20.325 -3.377 -13.687 1.00 97.19 85 ALA A N 1
ATOM 678 C CA . ALA A 1 85 ? 18.877 -3.298 -13.816 1.00 97.19 85 ALA A CA 1
ATOM 679 C C . ALA A 1 85 ? 18.458 -3.455 -15.280 1.00 97.19 85 ALA A C 1
ATOM 681 O O . ALA A 1 85 ? 17.559 -4.244 -15.547 1.00 97.19 85 ALA A O 1
ATOM 682 N N . MET A 1 86 ? 19.161 -2.807 -16.213 1.00 97.62 86 MET A N 1
ATOM 683 C CA . MET A 1 86 ? 18.948 -2.971 -17.655 1.00 97.62 86 MET A CA 1
ATOM 684 C C . MET A 1 86 ? 19.101 -4.438 -18.071 1.00 97.62 86 MET A C 1
ATOM 686 O O . MET A 1 86 ? 18.188 -5.008 -18.660 1.00 97.62 86 MET A O 1
ATOM 690 N N . LYS A 1 87 ? 20.159 -5.110 -17.603 1.00 97.88 87 LYS A N 1
ATOM 691 C CA . LYS A 1 87 ? 20.358 -6.549 -17.825 1.00 97.88 87 LYS A CA 1
ATOM 692 C C . LYS A 1 87 ? 19.195 -7.412 -17.309 1.00 97.88 87 LYS A C 1
ATOM 694 O O . LYS A 1 87 ? 18.803 -8.389 -17.934 1.00 97.88 87 LYS A O 1
ATOM 699 N N . LYS A 1 88 ? 18.588 -7.051 -16.172 1.00 97.19 88 LYS A N 1
ATOM 700 C CA . LYS A 1 88 ? 17.416 -7.760 -15.617 1.00 97.19 88 LYS A CA 1
ATOM 701 C C . LYS A 1 88 ? 16.128 -7.551 -16.415 1.00 97.19 88 LYS A C 1
ATOM 703 O O . LYS A 1 88 ? 15.222 -8.386 -16.300 1.00 97.19 88 LYS A O 1
ATOM 708 N N . ILE A 1 89 ? 16.029 -6.457 -17.164 1.00 96.50 89 ILE A N 1
ATOM 709 C CA . ILE A 1 89 ? 14.908 -6.207 -18.072 1.00 96.50 89 ILE A CA 1
ATOM 710 C C . ILE A 1 89 ? 15.014 -7.163 -19.261 1.00 96.50 89 ILE A C 1
ATOM 712 O O . ILE A 1 89 ? 14.030 -7.821 -19.584 1.00 96.50 89 ILE A O 1
ATOM 716 N N . GLU A 1 90 ? 16.210 -7.303 -19.830 1.00 96.69 90 GLU A N 1
ATOM 717 C CA . GLU A 1 90 ? 16.481 -8.146 -20.999 1.00 96.69 90 GLU A CA 1
ATOM 718 C C . GLU A 1 90 ? 16.430 -9.645 -20.667 1.00 96.69 90 GLU A C 1
ATOM 720 O O . GLU A 1 90 ? 15.623 -10.376 -21.237 1.00 96.69 90 GLU A O 1
ATOM 725 N N . ASP A 1 91 ? 17.223 -10.099 -19.691 1.00 97.50 91 ASP A N 1
ATOM 726 C CA . ASP A 1 91 ? 17.412 -11.533 -19.425 1.00 97.50 91 ASP A CA 1
ATOM 727 C C . ASP A 1 91 ? 16.184 -12.179 -18.760 1.00 97.50 91 ASP A C 1
ATOM 729 O O . ASP A 1 91 ? 15.789 -13.303 -19.069 1.00 97.50 91 ASP A O 1
ATOM 733 N N . ASN A 1 92 ? 15.582 -11.473 -17.795 1.00 96.06 92 ASN A N 1
ATOM 734 C CA . ASN A 1 92 ? 14.595 -12.049 -16.875 1.00 96.06 92 ASN A CA 1
ATOM 735 C C . ASN A 1 92 ? 13.182 -11.485 -17.058 1.00 96.06 92 ASN A C 1
ATOM 737 O O . ASN A 1 92 ? 12.267 -11.931 -16.356 1.00 96.06 92 ASN A O 1
ATOM 741 N N . ASN A 1 93 ? 13.002 -10.488 -17.934 1.00 96.19 93 ASN A N 1
ATOM 742 C CA . ASN A 1 93 ? 11.762 -9.722 -18.066 1.00 96.19 93 ASN A CA 1
ATOM 743 C C . ASN A 1 93 ? 11.289 -9.157 -16.709 1.00 96.19 93 ASN A C 1
ATOM 745 O O . ASN A 1 93 ? 10.149 -9.346 -16.272 1.00 96.19 93 ASN A O 1
ATOM 749 N N . THR A 1 94 ? 12.214 -8.525 -15.976 1.00 96.25 94 THR A N 1
ATOM 750 C CA . THR A 1 94 ? 11.935 -7.919 -14.668 1.00 96.25 94 THR A CA 1
ATOM 751 C C . THR A 1 94 ? 12.295 -6.441 -14.649 1.00 96.25 94 THR A C 1
ATOM 753 O O . THR A 1 94 ? 13.446 -6.074 -14.858 1.00 96.25 94 THR A O 1
ATOM 756 N N . LEU A 1 95 ? 11.316 -5.595 -14.322 1.00 96.00 95 LEU A N 1
ATOM 757 C CA . LEU A 1 95 ? 11.533 -4.170 -14.078 1.00 96.00 95 LEU A CA 1
ATOM 758 C C . LEU A 1 95 ? 12.024 -3.942 -12.643 1.00 96.00 95 LEU A C 1
ATOM 760 O O . LEU A 1 95 ? 11.509 -4.544 -11.695 1.00 96.00 95 LEU A O 1
ATOM 764 N N . VAL A 1 96 ? 12.990 -3.041 -12.474 1.00 97.19 96 VAL A N 1
ATOM 765 C CA . VAL A 1 96 ? 13.524 -2.655 -11.164 1.00 97.19 96 VAL A CA 1
ATOM 766 C C . VAL A 1 96 ? 13.104 -1.221 -10.864 1.00 97.19 96 VAL A C 1
ATOM 768 O O . VAL A 1 96 ? 13.387 -0.313 -11.637 1.00 97.19 96 VAL A O 1
ATOM 771 N N . PHE A 1 97 ? 12.443 -1.013 -9.728 1.00 97.19 97 PHE A N 1
ATOM 772 C CA . PHE A 1 97 ? 11.978 0.300 -9.280 1.00 97.19 97 PHE A CA 1
ATOM 773 C C . PHE A 1 97 ? 12.549 0.640 -7.908 1.00 97.19 97 PHE A C 1
ATOM 775 O O . PHE A 1 97 ? 12.706 -0.238 -7.056 1.00 97.19 97 PHE A O 1
ATOM 782 N N . ILE A 1 98 ? 12.782 1.929 -7.676 1.00 97.12 98 ILE A N 1
ATOM 783 C CA . ILE A 1 98 ? 12.912 2.481 -6.332 1.00 97.12 98 ILE A CA 1
ATOM 784 C C . ILE A 1 98 ? 11.512 2.822 -5.819 1.00 97.12 98 ILE A C 1
ATOM 786 O O . ILE A 1 98 ? 10.728 3.507 -6.479 1.00 97.12 98 ILE A O 1
ATOM 790 N N . VAL A 1 99 ? 11.196 2.314 -4.631 1.00 97.31 99 VAL A N 1
ATOM 791 C CA . VAL A 1 99 ? 9.861 2.384 -4.026 1.00 97.31 99 VAL A CA 1
ATOM 792 C C . VAL A 1 99 ? 9.906 3.020 -2.641 1.00 97.31 99 VAL A C 1
ATOM 794 O O . VAL A 1 99 ? 10.974 3.198 -2.053 1.00 97.31 99 VAL A O 1
ATOM 797 N N . ASP A 1 100 ? 8.743 3.379 -2.099 1.00 96.62 100 ASP A N 1
ATOM 798 C CA . ASP A 1 100 ? 8.654 3.804 -0.702 1.00 96.62 100 ASP A CA 1
ATOM 799 C C . ASP A 1 100 ? 8.891 2.648 0.283 1.00 96.62 100 ASP A C 1
ATOM 801 O O . ASP A 1 100 ? 8.375 1.545 0.108 1.00 96.62 100 ASP A O 1
ATOM 805 N N . ILE A 1 101 ? 9.619 2.925 1.369 1.00 95.69 101 ILE A N 1
ATOM 806 C CA . ILE A 1 101 ? 10.002 1.938 2.395 1.00 95.69 101 ILE A CA 1
ATOM 807 C C . ILE A 1 101 ? 8.769 1.308 3.060 1.00 95.69 101 ILE A C 1
ATOM 809 O O . ILE A 1 101 ? 8.800 0.158 3.493 1.00 95.69 101 ILE A O 1
ATOM 813 N N . ARG A 1 102 ? 7.650 2.037 3.131 1.00 94.81 102 ARG A N 1
ATOM 814 C CA . ARG A 1 102 ? 6.412 1.558 3.765 1.00 94.81 102 ARG A CA 1
ATOM 815 C C . ARG A 1 102 ? 5.546 0.722 2.820 1.00 94.81 102 ARG A C 1
ATOM 817 O O . ARG A 1 102 ? 4.493 0.223 3.238 1.00 94.81 102 ARG A O 1
ATOM 824 N N . ALA A 1 103 ? 5.920 0.604 1.546 1.00 96.88 103 ALA A N 1
ATOM 825 C CA . ALA A 1 103 ? 5.151 -0.134 0.557 1.00 96.88 103 ALA A CA 1
ATOM 826 C C . ALA A 1 103 ? 5.354 -1.647 0.719 1.00 96.88 103 ALA A C 1
ATOM 828 O O . ALA A 1 103 ? 6.466 -2.152 0.826 1.00 96.88 103 ALA A O 1
ATOM 829 N N . ASN A 1 104 ? 4.250 -2.394 0.712 1.00 96.44 104 ASN A N 1
ATOM 830 C CA . ASN A 1 104 ? 4.286 -3.852 0.715 1.00 96.44 104 ASN A CA 1
ATOM 831 C C . ASN A 1 104 ? 4.178 -4.392 -0.722 1.00 96.44 104 ASN A C 1
ATOM 833 O O . ASN A 1 104 ? 3.751 -3.694 -1.642 1.00 96.44 104 ASN A O 1
ATOM 837 N N . LYS A 1 105 ? 4.505 -5.674 -0.916 1.00 97.50 105 LYS A N 1
ATOM 838 C CA . LYS A 1 105 ? 4.476 -6.319 -2.241 1.00 97.50 105 LYS A CA 1
ATOM 839 C C . LYS A 1 105 ? 3.114 -6.225 -2.946 1.00 97.50 105 LYS A C 1
ATOM 841 O O . LYS A 1 105 ? 3.078 -6.107 -4.164 1.00 97.50 105 LYS A O 1
ATOM 846 N N . ARG A 1 106 ? 2.007 -6.256 -2.190 1.00 96.69 106 ARG A N 1
ATOM 847 C CA . ARG A 1 106 ? 0.640 -6.126 -2.731 1.00 96.69 106 ARG A CA 1
ATOM 848 C C . ARG A 1 106 ? 0.390 -4.723 -3.291 1.00 96.69 106 ARG A C 1
ATOM 850 O O . ARG A 1 106 ? 0.040 -4.600 -4.453 1.00 96.69 106 ARG A O 1
ATOM 857 N N . LYS A 1 107 ? 0.692 -3.680 -2.512 1.00 96.12 107 LYS A N 1
ATOM 858 C CA . LYS A 1 107 ? 0.585 -2.280 -2.945 1.00 96.12 107 LYS A CA 1
ATOM 859 C C . LYS A 1 107 ? 1.454 -1.987 -4.165 1.00 96.12 107 LYS A C 1
ATOM 861 O O . LYS A 1 107 ? 1.000 -1.299 -5.063 1.00 96.12 107 LYS A O 1
ATOM 866 N N . ILE A 1 108 ? 2.678 -2.520 -4.211 1.00 97.19 108 ILE A N 1
ATOM 867 C CA . ILE A 1 108 ? 3.573 -2.354 -5.368 1.00 97.19 108 ILE A CA 1
ATOM 868 C C . ILE A 1 108 ? 2.971 -3.028 -6.607 1.00 97.19 108 ILE A C 1
ATOM 870 O O . ILE A 1 108 ? 2.930 -2.420 -7.670 1.00 97.19 108 ILE A O 1
ATOM 874 N N . LYS A 1 109 ? 2.457 -4.257 -6.471 1.00 97.19 109 LYS A N 1
ATOM 875 C CA . LYS A 1 109 ? 1.772 -4.972 -7.558 1.00 97.19 109 LYS A CA 1
ATOM 876 C C . LYS A 1 109 ? 0.583 -4.179 -8.106 1.00 97.19 109 LYS A C 1
ATOM 878 O O . LYS A 1 109 ? 0.466 -4.045 -9.322 1.00 97.19 109 LYS A O 1
ATOM 883 N N . ASP A 1 110 ? -0.247 -3.640 -7.219 1.00 96.12 110 ASP A N 1
ATOM 884 C CA . ASP A 1 110 ? -1.426 -2.860 -7.598 1.00 96.12 110 ASP A CA 1
ATOM 885 C C . ASP A 1 110 ? -1.035 -1.518 -8.234 1.00 96.12 110 ASP A C 1
ATOM 887 O O . ASP A 1 110 ? -1.598 -1.141 -9.258 1.00 96.12 110 ASP A O 1
ATOM 891 N N . ALA A 1 111 ? -0.021 -0.836 -7.691 1.00 96.81 111 ALA A N 1
ATOM 892 C CA . ALA A 1 111 ? 0.488 0.419 -8.236 1.00 96.81 111 ALA A CA 1
ATOM 893 C C . ALA A 1 111 ? 1.078 0.239 -9.642 1.00 96.81 111 ALA A C 1
ATOM 895 O O . ALA A 1 111 ? 0.775 1.032 -10.525 1.00 96.81 111 ALA A O 1
ATOM 896 N N . VAL A 1 112 ? 1.860 -0.822 -9.882 1.00 96.94 112 VAL A N 1
ATOM 897 C CA . VAL A 1 112 ? 2.414 -1.115 -11.219 1.00 96.94 112 VAL A CA 1
ATOM 898 C C . VAL A 1 112 ? 1.293 -1.408 -12.210 1.00 96.94 112 VAL A C 1
ATOM 900 O O . VAL A 1 112 ? 1.318 -0.899 -13.329 1.00 96.94 112 VAL A O 1
ATOM 903 N N . LYS A 1 113 ? 0.284 -2.179 -11.787 1.00 96.75 113 LYS A N 1
ATOM 904 C CA . LYS A 1 113 ? -0.887 -2.464 -12.616 1.00 96.75 113 LYS A CA 1
ATOM 905 C C . LYS A 1 113 ? -1.659 -1.187 -12.956 1.00 96.75 113 LYS A C 1
ATOM 907 O O . LYS A 1 113 ? -2.079 -1.027 -14.084 1.00 96.75 113 LYS A O 1
ATOM 912 N N . GLN A 1 114 ? -1.845 -0.272 -12.013 1.00 95.94 114 GLN A N 1
ATOM 913 C CA . GLN A 1 114 ? -2.603 0.958 -12.265 1.00 95.94 114 GLN A CA 1
ATOM 914 C C . GLN A 1 114 ? -1.824 1.996 -13.076 1.00 95.94 114 GLN A C 1
ATOM 916 O O . GLN A 1 114 ? -2.424 2.705 -13.873 1.00 95.94 114 GLN A O 1
ATOM 921 N N . MET A 1 115 ? -0.510 2.101 -12.869 1.00 95.38 115 MET A N 1
ATOM 922 C CA . MET A 1 115 ? 0.320 3.105 -13.542 1.00 95.38 115 MET A CA 1
ATOM 923 C C . MET A 1 115 ? 0.663 2.727 -14.980 1.00 95.38 115 MET A C 1
ATOM 925 O O . MET A 1 115 ? 0.712 3.600 -15.839 1.00 95.38 115 MET A O 1
ATOM 929 N N . TYR A 1 116 ? 0.916 1.442 -15.231 1.00 95.69 116 TYR A N 1
ATOM 930 C CA . TYR A 1 116 ? 1.455 0.972 -16.508 1.00 95.69 116 TYR A CA 1
ATOM 931 C C . TYR A 1 116 ? 0.566 -0.072 -17.203 1.00 95.69 116 TYR A C 1
ATOM 933 O O . TYR A 1 116 ? 0.927 -0.539 -18.275 1.00 95.69 116 TYR A O 1
ATOM 941 N N . ASP A 1 117 ? -0.558 -0.471 -16.596 1.00 95.00 117 ASP A N 1
ATOM 942 C CA . ASP A 1 117 ? -1.447 -1.552 -17.068 1.00 95.00 117 ASP A CA 1
ATOM 943 C C . ASP A 1 117 ? -0.742 -2.904 -17.297 1.00 95.00 117 ASP A C 1
ATOM 945 O O . ASP A 1 117 ? -1.096 -3.712 -18.152 1.00 95.00 117 ASP A O 1
ATOM 949 N N . ILE A 1 118 ? 0.288 -3.181 -16.490 1.00 95.12 118 ILE A N 1
ATOM 950 C CA . ILE A 1 118 ? 1.085 -4.410 -16.589 1.00 95.12 118 ILE A CA 1
ATOM 951 C C . ILE A 1 118 ? 0.622 -5.433 -15.548 1.00 95.12 118 ILE A C 1
ATOM 953 O O . ILE A 1 118 ? 0.546 -5.158 -14.345 1.00 95.12 118 ILE A O 1
ATOM 957 N N . GLN A 1 119 ? 0.402 -6.677 -15.982 1.00 95.12 119 GLN A N 1
ATOM 958 C CA . GLN A 1 119 ? 0.159 -7.794 -15.071 1.00 95.12 119 GLN A CA 1
ATOM 959 C C . GLN A 1 119 ? 1.472 -8.353 -14.506 1.00 95.12 119 GLN A C 1
ATOM 961 O O . GLN A 1 119 ? 2.260 -8.992 -15.200 1.00 95.12 119 GLN A O 1
ATOM 966 N N . THR A 1 120 ? 1.699 -8.162 -13.205 1.00 95.62 120 THR A N 1
ATOM 967 C CA . THR A 1 120 ? 2.911 -8.658 -12.538 1.00 95.62 120 THR A CA 1
ATOM 968 C C . THR A 1 120 ? 2.751 -10.098 -12.037 1.00 95.62 120 THR A C 1
ATOM 970 O O . THR A 1 120 ? 1.827 -10.428 -11.282 1.00 95.62 120 THR A O 1
ATOM 973 N N . LYS A 1 121 ? 3.700 -10.971 -12.407 1.00 96.00 121 LYS A N 1
ATOM 974 C CA . LYS A 1 121 ? 3.746 -12.367 -11.932 1.00 96.00 121 LYS A CA 1
ATOM 975 C C . LYS A 1 121 ? 4.167 -12.447 -10.460 1.00 96.00 121 LYS A C 1
ATOM 977 O O . LYS A 1 121 ? 3.423 -12.962 -9.629 1.00 96.00 121 LYS A O 1
ATOM 982 N N . LYS A 1 122 ? 5.335 -11.888 -10.124 1.00 96.94 122 LYS A N 1
ATOM 983 C CA . LYS A 1 122 ? 5.908 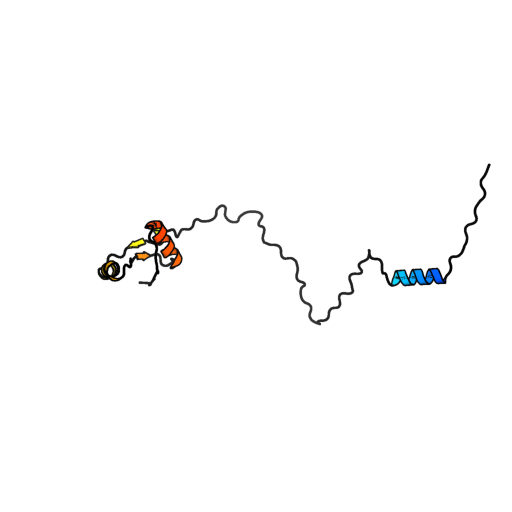-11.861 -8.767 1.00 96.94 122 LYS A CA 1
ATOM 984 C C . LYS A 1 122 ? 6.556 -10.508 -8.470 1.00 96.94 122 LYS A C 1
ATOM 986 O O . LYS A 1 122 ? 7.022 -9.845 -9.389 1.00 96.94 122 LYS A O 1
ATOM 991 N N . VAL A 1 123 ? 6.609 -10.127 -7.192 1.00 97.62 123 VAL A N 1
ATOM 992 C CA . VAL A 1 123 ? 7.287 -8.908 -6.718 1.00 97.62 123 VAL A CA 1
ATOM 993 C C . VAL A 1 123 ? 8.315 -9.282 -5.653 1.00 97.62 123 VAL A C 1
ATOM 995 O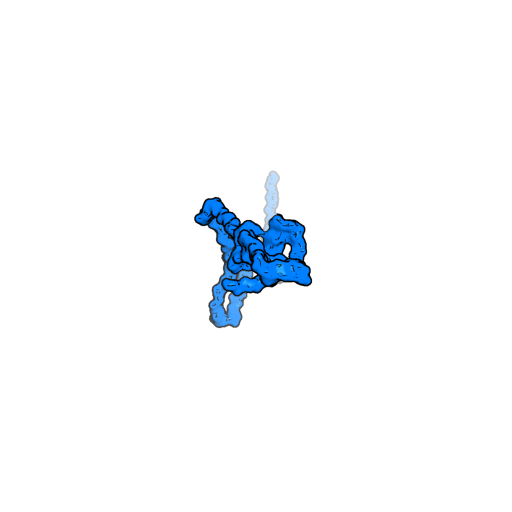 O . VAL A 1 123 ? 7.982 -9.900 -4.636 1.00 97.62 123 VAL A O 1
ATOM 998 N N . ASN A 1 124 ? 9.559 -8.863 -5.874 1.00 97.00 124 ASN A N 1
ATOM 999 C CA . ASN A 1 124 ? 10.664 -9.011 -4.934 1.00 97.00 124 ASN A CA 1
ATOM 1000 C C . ASN A 1 124 ? 11.072 -7.627 -4.425 1.00 97.00 124 ASN A C 1
ATOM 1002 O O . ASN A 1 124 ? 11.048 -6.660 -5.178 1.00 97.00 124 ASN A O 1
ATOM 1006 N N . THR A 1 125 ? 11.422 -7.536 -3.146 1.00 97.12 125 THR A N 1
ATOM 1007 C CA . THR A 1 125 ? 11.765 -6.277 -2.472 1.00 97.12 125 THR A CA 1
ATOM 1008 C C . THR A 1 125 ? 13.024 -6.488 -1.648 1.00 97.12 125 THR A C 1
ATOM 1010 O O . THR A 1 125 ? 13.140 -7.517 -0.982 1.00 97.12 125 THR A O 1
ATOM 1013 N N . LEU A 1 126 ? 13.928 -5.516 -1.676 1.00 96.25 126 LEU A N 1
ATOM 1014 C CA . LEU A 1 126 ? 15.122 -5.433 -0.837 1.00 96.25 126 LEU A CA 1
ATOM 1015 C C . LEU A 1 126 ? 15.228 -4.008 -0.286 1.00 96.25 126 LEU A C 1
ATOM 1017 O O . LEU A 1 126 ? 14.736 -3.075 -0.921 1.00 96.25 126 LEU A O 1
ATOM 1021 N N . ILE A 1 127 ? 15.838 -3.857 0.886 1.00 95.62 127 ILE A N 1
ATOM 1022 C CA . ILE A 1 127 ? 16.214 -2.548 1.429 1.00 95.62 127 ILE A CA 1
ATOM 1023 C C . ILE A 1 127 ? 17.659 -2.304 0.993 1.00 95.62 127 ILE A C 1
ATOM 1025 O O . ILE A 1 127 ? 18.487 -3.204 1.129 1.00 95.62 127 ILE A O 1
ATOM 1029 N N . ARG A 1 128 ? 17.914 -1.139 0.397 1.00 86.75 128 ARG A N 1
ATOM 1030 C CA . ARG A 1 128 ? 19.229 -0.710 -0.086 1.00 86.75 128 ARG A CA 1
ATOM 1031 C C . ARG A 1 128 ? 19.847 0.272 0.895 1.00 86.75 128 ARG A C 1
ATOM 1033 O O . ARG A 1 128 ? 19.061 1.057 1.470 1.00 86.75 128 ARG A O 1
#

Organism: NCBI:txid529605

Foldseek 3Di:
DDDDDDDDDDDDDVVVVVVVVVCCVVVDDPVPPPVPDPDDPDPDDDDDDDDDDDDDDPDDPDPDDDDDPDDLCQFFPAWDDDPVQVVCCPPPVDTHTDGDPPDDFVSPQVSCCVPPVDHDPGDDDDDD

Secondary structure (DSSP, 8-state):
--PPPPP---PPPHHHHHHH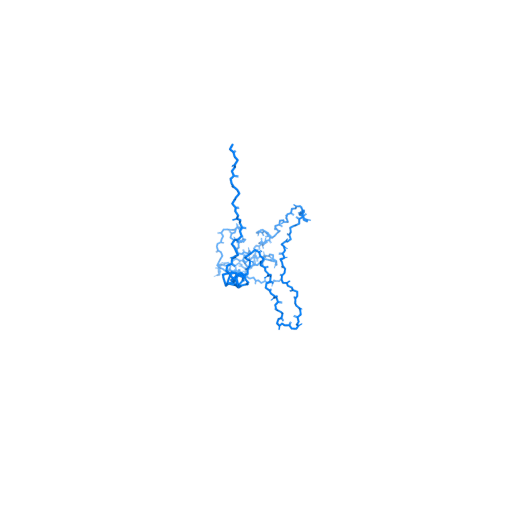HHHHHHT--TT----------SSS--PPPPPPPP---SS-SSSSPPPPS--HHHHEEEE--SHHHHHHHHHH----EEE-TT--HHHHHHHHHHHH----S-------

Sequence (128 aa):
MSPAKVDSTKKRDPKSQAEKTAKAIKSGSATFKKKGKKIRTKVTFHRPKTLKKDRNPKYPRISAPPRNKLDQYQILKYPLTTESAMKKIEDNNTLVFIVDIRANKRKIKDAVKQMYDIQTKKVNTLIR